Protein AF-A0A1I7KTA5-F1 (afdb_monomer_lite)

Organism: NCBI:txid343013

Structure (mmCIF, N/CA/C/O backbone):
data_AF-A0A1I7KTA5-F1
#
_entry.id   AF-A0A1I7KTA5-F1
#
loop_
_atom_site.group_PDB
_atom_site.id
_atom_site.type_symbol
_atom_site.label_atom_id
_atom_site.label_alt_id
_atom_site.label_comp_id
_atom_site.label_asym_id
_atom_site.label_entity_id
_atom_site.label_seq_id
_atom_site.pdbx_PDB_ins_code
_atom_site.Cartn_x
_atom_site.Cartn_y
_atom_site.Cartn_z
_atom_site.occupancy
_atom_site.B_iso_or_equiv
_atom_site.auth_seq_id
_atom_site.auth_comp_id
_atom_site.auth_asym_id
_atom_site.auth_atom_id
_atom_site.pdbx_PDB_model_num
ATOM 1 N N . MET A 1 1 ? 11.634 8.748 -4.007 1.00 60.16 1 MET A N 1
ATOM 2 C CA . MET A 1 1 ? 11.907 8.774 -2.547 1.00 60.16 1 MET A CA 1
ATOM 3 C C . MET A 1 1 ? 11.362 7.561 -1.764 1.00 60.16 1 MET A C 1
ATOM 5 O O . MET A 1 1 ? 11.391 7.584 -0.545 1.00 60.16 1 MET A O 1
ATOM 9 N N . TYR A 1 2 ? 10.947 6.454 -2.399 1.00 63.53 2 TYR A N 1
ATOM 10 C CA . TYR A 1 2 ? 10.345 5.303 -1.686 1.00 63.53 2 TYR A CA 1
ATOM 11 C C . TYR A 1 2 ? 11.326 4.181 -1.303 1.00 63.53 2 TYR A C 1
ATOM 13 O O . TYR A 1 2 ? 10.956 3.210 -0.644 1.00 63.53 2 TYR A O 1
ATOM 21 N N . HIS A 1 3 ? 12.589 4.300 -1.715 1.00 64.00 3 HIS A N 1
ATOM 22 C CA . HIS A 1 3 ? 13.597 3.252 -1.533 1.00 64.00 3 HIS A CA 1
ATOM 23 C C . HIS A 1 3 ? 14.017 3.108 -0.058 1.00 64.00 3 HIS A C 1
ATOM 25 O O . HIS A 1 3 ? 14.417 2.020 0.350 1.00 64.00 3 HIS A O 1
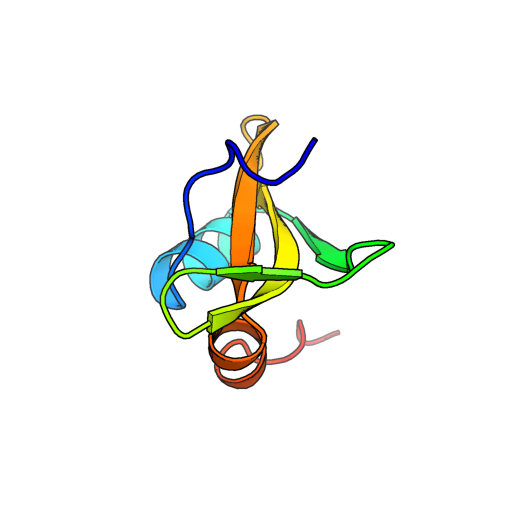ATOM 31 N N . ASN A 1 4 ? 13.836 4.165 0.744 1.00 77.00 4 ASN A N 1
ATOM 32 C CA . ASN A 1 4 ? 14.152 4.195 2.177 1.00 77.00 4 ASN A CA 1
ATOM 33 C C . ASN A 1 4 ? 12.985 3.754 3.079 1.00 77.00 4 ASN A C 1
ATOM 35 O O . ASN A 1 4 ? 13.159 3.649 4.291 1.00 77.00 4 ASN A O 1
ATOM 39 N N . LEU A 1 5 ? 11.795 3.502 2.520 1.00 81.06 5 LEU A N 1
ATOM 40 C CA . LEU A 1 5 ? 10.659 3.032 3.310 1.00 81.06 5 LEU A CA 1
ATOM 41 C C . LEU A 1 5 ? 10.832 1.558 3.680 1.00 81.06 5 LEU A C 1
ATOM 43 O O . LEU A 1 5 ? 11.249 0.736 2.859 1.00 81.06 5 LEU A O 1
ATOM 47 N N . LYS A 1 6 ? 10.444 1.215 4.911 1.00 88.38 6 LYS A N 1
ATOM 48 C CA . LYS A 1 6 ? 10.350 -0.180 5.355 1.00 88.38 6 LYS A CA 1
ATOM 49 C C . LYS A 1 6 ? 9.266 -0.904 4.557 1.00 88.38 6 LYS A C 1
ATOM 51 O O . LYS A 1 6 ? 8.252 -0.309 4.195 1.00 88.38 6 LYS A O 1
ATOM 56 N N . SER A 1 7 ? 9.474 -2.186 4.282 1.00 89.56 7 SER A N 1
ATOM 57 C CA . SER A 1 7 ? 8.461 -3.041 3.662 1.00 89.56 7 SER A CA 1
ATOM 58 C C . SER A 1 7 ? 7.409 -3.469 4.679 1.00 89.56 7 SER A C 1
ATOM 60 O O . SER A 1 7 ? 7.772 -3.883 5.778 1.00 89.56 7 SER A O 1
ATOM 62 N N . ALA A 1 8 ? 6.135 -3.407 4.298 1.00 91.75 8 ALA A N 1
ATOM 63 C CA . ALA A 1 8 ? 5.037 -3.969 5.079 1.00 91.75 8 ALA A CA 1
ATOM 64 C C . ALA A 1 8 ? 4.613 -5.338 4.531 1.00 91.75 8 ALA A C 1
ATOM 66 O O . ALA A 1 8 ? 4.516 -5.529 3.316 1.00 91.75 8 ALA A O 1
ATOM 67 N N . GLY A 1 9 ? 4.356 -6.278 5.442 1.00 93.31 9 GLY A N 1
ATOM 68 C CA . GLY A 1 9 ? 3.736 -7.569 5.135 1.00 93.31 9 GLY A CA 1
ATOM 69 C C . GLY A 1 9 ? 2.206 -7.494 5.109 1.00 93.31 9 GLY A C 1
ATOM 70 O O . GLY A 1 9 ? 1.626 -6.471 5.470 1.00 93.31 9 GLY A O 1
ATOM 71 N N . VAL A 1 10 ? 1.557 -8.597 4.723 1.00 93.38 10 VAL A N 1
ATOM 72 C CA . VAL A 1 10 ? 0.087 -8.700 4.605 1.00 93.38 10 VAL A CA 1
ATOM 73 C C . VAL A 1 10 ? -0.611 -8.309 5.906 1.00 93.38 10 VAL A C 1
ATOM 75 O O . VAL A 1 10 ? -1.428 -7.394 5.896 1.00 93.38 10 VAL A O 1
ATOM 78 N N . ASP A 1 11 ? -0.218 -8.899 7.037 1.00 93.19 11 ASP A N 1
ATOM 79 C CA . ASP A 1 11 ? -0.834 -8.602 8.339 1.00 93.19 11 ASP A CA 1
ATOM 80 C C . ASP A 1 11 ? -0.699 -7.133 8.738 1.00 93.19 11 ASP A C 1
ATOM 82 O O . ASP A 1 11 ? -1.615 -6.544 9.308 1.00 93.19 11 ASP A O 1
ATOM 86 N N . GLN A 1 12 ? 0.445 -6.520 8.431 1.00 92.19 12 GLN A N 1
ATOM 87 C CA . GLN A 1 12 ? 0.684 -5.116 8.741 1.00 92.19 12 GLN A CA 1
ATOM 88 C C . GLN A 1 12 ? -0.193 -4.203 7.880 1.00 92.19 12 GLN A C 1
ATOM 90 O O . GLN A 1 12 ? -0.726 -3.221 8.392 1.00 92.19 12 GLN A O 1
ATOM 95 N N . VAL A 1 13 ? -0.364 -4.535 6.598 1.00 93.75 13 VAL A N 1
ATOM 96 C CA . VAL A 1 13 ? -1.259 -3.805 5.696 1.00 93.75 13 VAL A CA 1
ATOM 97 C C . VAL A 1 13 ? -2.710 -3.946 6.150 1.00 93.75 13 VAL A C 1
ATOM 99 O O . VAL A 1 13 ? -3.375 -2.930 6.323 1.00 93.75 13 VAL A O 1
ATOM 102 N N . LEU A 1 14 ? -3.177 -5.166 6.430 1.00 92.44 14 LEU A N 1
ATOM 103 C CA . LEU A 1 14 ? -4.543 -5.419 6.898 1.00 92.44 14 LEU A CA 1
ATOM 104 C C . LEU A 1 14 ? -4.849 -4.677 8.199 1.00 92.44 14 LEU A C 1
ATOM 106 O O . LEU A 1 14 ? -5.847 -3.967 8.276 1.00 92.44 14 LEU A O 1
ATOM 110 N N . ARG A 1 15 ? -3.960 -4.781 9.196 1.00 92.69 15 ARG A N 1
ATOM 111 C CA . ARG A 1 15 ? -4.113 -4.078 10.480 1.00 92.69 15 ARG A CA 1
ATOM 112 C C . ARG A 1 15 ? -4.122 -2.567 10.310 1.00 92.69 15 ARG A C 1
ATOM 114 O O . ARG A 1 15 ? -4.857 -1.870 11.004 1.00 92.69 15 ARG A O 1
ATOM 121 N N . ALA A 1 16 ? -3.284 -2.045 9.419 1.00 92.75 16 ALA A N 1
ATOM 122 C CA . ALA A 1 16 ? -3.242 -0.616 9.171 1.00 92.75 16 ALA A CA 1
ATOM 123 C C . ALA A 1 16 ? -4.522 -0.137 8.482 1.00 92.75 16 ALA A C 1
ATOM 125 O O . ALA A 1 16 ? -5.076 0.857 8.933 1.00 92.75 16 ALA A O 1
ATOM 126 N N . ILE A 1 17 ? -5.024 -0.857 7.472 1.00 91.19 17 ILE A N 1
ATOM 127 C CA . ILE A 1 17 ? -6.304 -0.554 6.813 1.00 91.19 17 ILE A CA 1
ATOM 128 C C . ILE A 1 17 ? -7.453 -0.616 7.824 1.00 91.19 17 ILE A C 1
ATOM 130 O O . ILE A 1 17 ? -8.212 0.343 7.935 1.00 91.19 17 ILE A O 1
ATOM 134 N N . SER A 1 18 ? -7.542 -1.679 8.634 1.00 91.12 18 SER A N 1
ATOM 135 C CA . SER A 1 18 ? -8.594 -1.809 9.653 1.00 91.12 18 SER A CA 1
ATOM 136 C C . SER A 1 18 ? -8.535 -0.705 10.713 1.00 91.12 18 SER A C 1
ATOM 138 O O . SER A 1 18 ? -9.553 -0.335 11.285 1.00 91.12 18 SER A O 1
ATOM 140 N N . ALA A 1 19 ? -7.345 -0.157 10.978 1.00 92.56 19 ALA A N 1
ATOM 141 C CA . ALA A 1 19 ? -7.151 0.977 11.878 1.00 92.56 19 ALA A CA 1
ATOM 142 C C . ALA A 1 19 ? -7.418 2.350 11.218 1.00 92.56 19 ALA A C 1
ATOM 144 O O . ALA A 1 19 ? -7.218 3.381 11.867 1.00 92.56 19 ALA A O 1
ATOM 145 N N . GLY A 1 20 ? -7.847 2.388 9.951 1.00 91.81 20 GLY A N 1
ATOM 146 C CA . GLY A 1 20 ? -8.117 3.613 9.187 1.00 91.81 20 GLY A CA 1
ATOM 147 C C . GLY A 1 20 ? -6.916 4.162 8.406 1.00 91.81 20 GLY A C 1
ATOM 148 O O . GLY A 1 20 ? -6.884 5.343 8.075 1.00 91.81 20 GLY A O 1
ATOM 149 N N . GLY A 1 21 ? -5.897 3.341 8.160 1.00 92.94 21 GLY A N 1
ATOM 150 C CA . GLY A 1 21 ? -4.822 3.630 7.214 1.00 92.94 21 GLY A CA 1
ATOM 151 C C . GLY A 1 21 ? -5.264 3.423 5.764 1.00 92.94 21 GLY A C 1
ATOM 152 O O . GLY A 1 21 ? -6.277 2.786 5.487 1.00 92.94 21 GLY A O 1
ATOM 153 N N . SER A 1 22 ? -4.480 3.944 4.827 1.00 92.69 22 SER A N 1
ATOM 154 C CA . SER A 1 22 ? -4.761 3.876 3.394 1.00 92.69 22 SER A CA 1
ATOM 155 C C . SER A 1 22 ? -3.603 3.252 2.628 1.00 92.69 22 SER A C 1
ATOM 157 O O . SER A 1 22 ? -2.438 3.384 3.002 1.00 92.69 22 SER A O 1
ATOM 159 N N . VAL A 1 23 ? -3.921 2.563 1.536 1.00 92.56 23 VAL A N 1
ATOM 160 C CA . VAL A 1 23 ? -2.925 2.032 0.606 1.00 92.56 23 VAL A CA 1
ATOM 161 C C . VAL A 1 23 ? -3.139 2.682 -0.748 1.00 92.56 23 VAL A C 1
ATOM 163 O O . VAL A 1 23 ? -4.244 2.657 -1.281 1.00 92.56 23 VAL A O 1
ATOM 166 N N . VAL A 1 24 ? -2.081 3.267 -1.300 1.00 91.81 24 VAL A N 1
ATOM 167 C CA . VAL A 1 24 ? -2.140 4.027 -2.552 1.00 91.81 24 VAL A CA 1
ATOM 168 C C . VAL A 1 24 ? -1.139 3.455 -3.546 1.00 91.81 24 VAL A C 1
ATOM 170 O O . VAL A 1 24 ? -0.011 3.114 -3.178 1.00 91.81 24 VAL A O 1
ATOM 173 N N . ALA A 1 25 ? -1.548 3.339 -4.809 1.00 91.12 25 ALA A N 1
ATOM 174 C CA . ALA A 1 25 ? -0.662 2.924 -5.888 1.00 91.12 25 ALA A CA 1
ATOM 175 C C . ALA A 1 25 ? 0.464 3.947 -6.090 1.00 91.12 25 ALA A C 1
ATOM 177 O O . ALA A 1 25 ? 0.261 5.160 -6.066 1.00 91.12 25 ALA A O 1
ATOM 178 N N . MET A 1 26 ? 1.677 3.449 -6.290 1.00 88.06 26 MET A N 1
ATOM 179 C CA . MET A 1 26 ? 2.843 4.272 -6.580 1.00 88.06 26 MET A CA 1
ATOM 180 C C . MET A 1 26 ? 2.822 4.725 -8.037 1.00 88.06 26 MET A C 1
ATOM 182 O O . MET A 1 26 ? 2.481 3.944 -8.920 1.00 88.06 26 MET A O 1
ATOM 186 N N . ALA A 1 27 ? 3.301 5.943 -8.300 1.00 87.12 27 ALA A N 1
ATOM 187 C CA . ALA A 1 27 ? 3.480 6.437 -9.669 1.00 87.12 27 ALA A CA 1
ATOM 188 C C . ALA A 1 27 ? 4.476 5.586 -10.479 1.00 87.12 27 ALA A C 1
ATOM 190 O O . ALA A 1 27 ? 4.362 5.460 -11.695 1.00 87.12 27 ALA A O 1
ATOM 191 N N . THR A 1 28 ? 5.465 4.988 -9.811 1.00 87.75 28 THR A N 1
ATOM 192 C CA . THR A 1 28 ? 6.447 4.105 -10.446 1.00 87.75 28 THR A CA 1
ATOM 193 C C . THR A 1 28 ? 6.723 2.911 -9.550 1.00 87.75 28 THR A C 1
ATOM 195 O O . THR A 1 28 ? 7.086 3.065 -8.382 1.00 87.75 28 THR A O 1
ATOM 198 N N . SER A 1 29 ? 6.568 1.711 -10.105 1.00 90.00 29 SER A N 1
ATOM 199 C CA . SER A 1 29 ? 6.956 0.471 -9.442 1.00 90.00 29 SER A CA 1
ATOM 200 C C . SER A 1 29 ? 8.459 0.236 -9.547 1.00 90.00 29 SER A C 1
ATOM 202 O O . SER A 1 29 ? 9.052 0.525 -10.584 1.00 90.00 29 SER A O 1
ATOM 204 N N . PHE A 1 30 ? 9.065 -0.361 -8.525 1.00 89.62 30 PHE A N 1
ATOM 205 C CA . PHE A 1 30 ? 10.484 -0.725 -8.553 1.00 89.62 30 PHE A CA 1
ATOM 206 C C . PHE A 1 30 ? 10.719 -2.118 -7.963 1.00 89.62 30 PHE A C 1
ATOM 208 O O . PHE A 1 30 ? 9.948 -2.596 -7.128 1.00 89.62 30 PHE A O 1
ATOM 215 N N . TYR A 1 31 ? 11.787 -2.778 -8.405 1.00 89.69 31 TYR A N 1
ATOM 216 C CA . TYR A 1 31 ? 12.189 -4.099 -7.924 1.00 89.69 31 TYR A CA 1
ATOM 217 C C . TYR A 1 31 ? 13.297 -3.979 -6.874 1.00 89.69 31 TYR A C 1
ATOM 219 O O . TYR A 1 31 ? 14.262 -3.239 -7.063 1.00 89.69 31 TYR A O 1
ATOM 227 N N . SER A 1 32 ? 13.161 -4.687 -5.752 1.00 86.31 32 SER A N 1
ATOM 228 C CA . SER A 1 32 ? 14.162 -4.706 -4.684 1.00 86.31 32 SER A CA 1
ATOM 229 C C . SER A 1 32 ? 14.039 -5.975 -3.841 1.00 86.31 32 SER A C 1
ATOM 231 O O . SER A 1 32 ? 12.939 -6.352 -3.434 1.00 86.31 32 SER A O 1
ATOM 233 N N . GLY A 1 33 ? 15.170 -6.635 -3.573 1.00 83.31 33 GLY A N 1
ATOM 234 C CA . GLY A 1 33 ? 15.243 -7.771 -2.647 1.00 83.31 33 GLY A CA 1
ATOM 235 C C . GLY A 1 33 ? 14.335 -8.955 -2.999 1.00 83.31 33 GLY A C 1
ATOM 236 O O . GLY A 1 33 ? 13.829 -9.597 -2.088 1.00 83.31 33 GLY A O 1
ATOM 237 N N . GLY A 1 34 ? 14.076 -9.212 -4.287 1.00 89.31 34 GLY A N 1
ATOM 238 C CA . GLY A 1 34 ? 13.183 -10.297 -4.726 1.00 89.31 34 GLY A CA 1
ATOM 239 C C . GLY A 1 34 ? 11.727 -9.887 -4.961 1.00 89.31 34 GLY A C 1
ATOM 240 O O . GLY A 1 34 ? 10.937 -10.692 -5.443 1.00 89.31 34 GLY A O 1
ATOM 241 N N . TYR A 1 35 ? 11.359 -8.639 -4.658 1.00 90.31 35 TYR A N 1
ATOM 242 C CA . TYR A 1 35 ? 9.969 -8.187 -4.678 1.00 90.31 35 TYR A CA 1
ATOM 243 C C . TYR A 1 35 ? 9.782 -6.937 -5.539 1.00 90.31 35 TYR A C 1
ATOM 245 O O . TYR A 1 35 ? 10.602 -6.019 -5.527 1.00 90.31 35 TYR A O 1
ATOM 253 N N . THR A 1 36 ? 8.655 -6.866 -6.250 1.00 93.69 36 THR A N 1
ATOM 254 C CA . THR A 1 36 ? 8.225 -5.653 -6.963 1.00 93.69 36 THR A CA 1
ATOM 255 C C . THR A 1 36 ? 7.301 -4.833 -6.074 1.00 93.69 36 THR A C 1
ATOM 257 O O . THR A 1 36 ? 6.206 -5.285 -5.732 1.00 93.69 36 THR A O 1
ATOM 260 N N . TYR A 1 37 ? 7.718 -3.623 -5.719 1.00 92.44 37 TYR A N 1
ATOM 261 C CA . TYR A 1 37 ? 6.939 -2.671 -4.932 1.00 92.44 37 TYR A CA 1
ATOM 262 C C . TYR A 1 37 ? 6.091 -1.805 -5.846 1.00 92.44 37 TYR A C 1
ATOM 264 O O . TYR A 1 37 ? 6.578 -1.278 -6.843 1.00 92.44 37 TYR A O 1
ATOM 272 N N . THR A 1 38 ? 4.804 -1.719 -5.524 1.00 93.62 38 THR A N 1
ATOM 273 C CA . THR A 1 38 ? 3.796 -1.073 -6.379 1.00 93.62 38 THR A CA 1
ATOM 274 C C . THR A 1 38 ? 2.889 -0.128 -5.609 1.00 93.62 38 THR A C 1
ATOM 276 O O . THR A 1 38 ? 2.241 0.700 -6.232 1.00 93.62 38 THR A O 1
ATOM 279 N N . HIS A 1 39 ? 2.831 -0.244 -4.280 1.00 93.50 39 HIS A N 1
ATOM 280 C CA . HIS A 1 39 ? 1.933 0.535 -3.435 1.00 93.50 39 HIS A CA 1
ATOM 281 C C . HIS A 1 39 ? 2.672 1.067 -2.204 1.00 93.50 39 HIS A C 1
ATOM 283 O O . HIS A 1 39 ? 3.701 0.521 -1.793 1.00 93.50 39 HIS A O 1
ATOM 289 N N . VAL A 1 40 ? 2.133 2.124 -1.604 1.00 93.50 40 VAL A N 1
ATOM 290 C CA . VAL A 1 40 ? 2.560 2.658 -0.310 1.00 93.50 40 VAL A CA 1
ATOM 291 C C . VAL A 1 40 ? 1.385 2.589 0.651 1.00 93.50 40 VAL A C 1
ATOM 293 O O . VAL A 1 40 ? 0.296 3.068 0.348 1.00 93.50 40 VAL A O 1
ATOM 296 N N . LEU A 1 41 ? 1.624 1.980 1.805 1.00 94.00 41 LEU A N 1
ATOM 297 C CA . LEU A 1 41 ? 0.735 2.010 2.952 1.00 94.00 41 LEU A CA 1
ATOM 298 C C . LEU A 1 41 ? 1.054 3.254 3.779 1.00 94.00 41 LEU A C 1
ATOM 300 O O . LEU A 1 41 ? 2.197 3.419 4.201 1.00 94.00 41 LEU A O 1
ATOM 304 N N . THR A 1 42 ? 0.041 4.056 4.075 1.00 94.56 42 THR A N 1
ATOM 305 C CA . THR A 1 42 ? 0.089 5.158 5.035 1.00 94.56 42 THR A CA 1
ATOM 306 C C . THR A 1 42 ? -0.804 4.799 6.215 1.00 94.56 42 THR A C 1
ATOM 308 O O . THR A 1 42 ? -2.013 4.627 6.068 1.00 94.56 42 THR A O 1
ATOM 311 N N . THR A 1 43 ? -0.227 4.645 7.403 1.00 93.06 43 THR A N 1
ATOM 312 C CA . THR A 1 43 ? -1.006 4.377 8.618 1.00 93.06 43 THR A CA 1
ATOM 313 C C . THR A 1 43 ? -1.771 5.626 9.056 1.00 93.06 43 THR A C 1
ATOM 315 O O . THR A 1 43 ? -1.402 6.746 8.706 1.00 93.06 43 THR A O 1
ATOM 318 N N . LYS A 1 44 ? -2.782 5.461 9.918 1.00 92.06 44 LYS A N 1
ATOM 319 C CA . LYS A 1 44 ? -3.485 6.586 10.563 1.00 92.06 44 LYS A CA 1
ATOM 320 C C . LYS A 1 44 ? -2.539 7.553 11.294 1.00 92.06 44 LYS A C 1
ATOM 322 O O . LYS A 1 44 ? -2.811 8.743 11.374 1.00 92.06 44 LYS A O 1
ATOM 327 N N . SER A 1 45 ? -1.419 7.046 11.814 1.00 90.31 45 SER A N 1
ATOM 328 C CA . SER A 1 45 ? -0.374 7.842 12.469 1.00 90.31 45 SER A CA 1
ATOM 329 C C . SER A 1 45 ? 0.581 8.557 11.501 1.00 90.31 45 SER A C 1
ATOM 331 O O . SER A 1 45 ? 1.493 9.242 11.955 1.00 90.31 45 SER A O 1
ATOM 333 N N . GLY A 1 46 ? 0.411 8.392 10.185 1.00 90.00 46 GLY A N 1
ATOM 334 C CA . GLY A 1 46 ? 1.245 9.011 9.149 1.00 90.00 46 GLY A CA 1
ATOM 335 C C . GLY A 1 46 ? 2.522 8.239 8.798 1.00 90.00 46 GLY A C 1
ATOM 336 O O . GLY A 1 46 ? 3.299 8.697 7.960 1.00 90.00 46 GLY A O 1
ATOM 337 N N . ALA A 1 47 ? 2.756 7.066 9.395 1.00 92.12 47 ALA A N 1
ATOM 338 C CA . ALA A 1 47 ? 3.902 6.234 9.047 1.00 92.12 47 ALA A CA 1
ATOM 339 C C . ALA A 1 47 ? 3.695 5.591 7.671 1.00 92.12 47 ALA A C 1
ATOM 341 O O . ALA A 1 47 ? 2.626 5.053 7.380 1.00 92.12 47 ALA A O 1
ATOM 342 N N . GLN A 1 48 ? 4.735 5.626 6.837 1.00 93.81 48 GLN A N 1
ATOM 343 C CA . GLN A 1 48 ? 4.680 5.095 5.480 1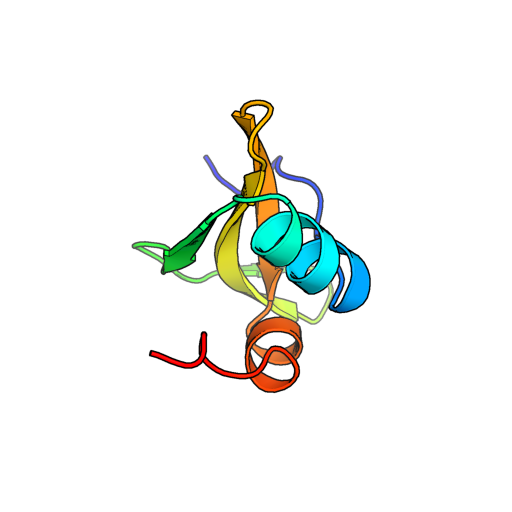.00 93.81 48 GLN A CA 1
ATOM 344 C C . GLN A 1 48 ? 5.510 3.824 5.330 1.00 93.81 48 GLN A C 1
ATOM 346 O O . GLN A 1 48 ? 6.637 3.726 5.822 1.00 93.81 48 GLN A O 1
ATOM 351 N N . TYR A 1 49 ? 4.963 2.869 4.588 1.00 93.62 49 TYR A N 1
ATOM 352 C CA . TYR A 1 49 ? 5.604 1.601 4.274 1.00 93.62 49 TYR A CA 1
ATOM 353 C C . TYR A 1 49 ? 5.419 1.277 2.800 1.00 93.62 49 TYR A C 1
ATOM 355 O O . TYR A 1 49 ? 4.360 1.513 2.226 1.00 93.62 49 TYR A O 1
ATOM 363 N N . ARG A 1 50 ? 6.436 0.686 2.180 1.00 92.94 50 ARG A N 1
ATOM 364 C CA . ARG A 1 50 ? 6.309 0.162 0.818 1.00 92.94 50 ARG A CA 1
ATOM 365 C C . ARG A 1 50 ? 5.634 -1.206 0.843 1.00 92.94 50 ARG A C 1
ATOM 367 O O . ARG A 1 50 ? 5.939 -2.043 1.694 1.00 92.94 50 ARG A O 1
ATOM 374 N N . VAL A 1 51 ? 4.763 -1.448 -0.124 1.00 94.12 51 VAL A N 1
ATOM 375 C CA . VAL A 1 51 ? 3.983 -2.679 -0.237 1.00 94.12 51 VAL A CA 1
ATOM 376 C C . VAL A 1 51 ? 4.255 -3.330 -1.590 1.00 94.12 51 VAL A C 1
ATOM 378 O O . VAL A 1 51 ? 4.230 -2.686 -2.648 1.00 94.12 51 VAL A O 1
ATOM 381 N N . SER A 1 52 ? 4.581 -4.621 -1.551 1.00 94.75 52 SER A N 1
ATOM 382 C CA . SER A 1 52 ? 4.874 -5.393 -2.753 1.00 94.75 52 SER A CA 1
ATOM 383 C C . SER A 1 52 ? 3.598 -5.821 -3.473 1.00 94.75 52 SER A C 1
ATOM 385 O O . SER A 1 52 ? 2.532 -5.960 -2.875 1.00 9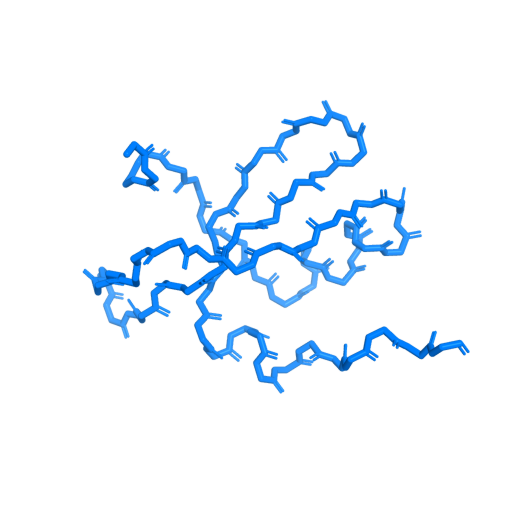4.75 52 SER A O 1
ATOM 387 N N . LYS A 1 53 ? 3.711 -6.085 -4.776 1.00 93.12 53 LYS A N 1
ATOM 388 C CA . LYS A 1 53 ? 2.615 -6.620 -5.595 1.00 93.12 53 LYS A CA 1
ATOM 389 C C . LYS A 1 53 ? 2.077 -7.943 -5.039 1.00 93.12 53 LYS A C 1
ATOM 391 O O . LYS A 1 53 ? 0.890 -8.210 -5.163 1.00 93.12 53 LYS A O 1
ATOM 396 N N . GLN A 1 54 ? 2.936 -8.766 -4.438 1.00 92.00 54 GLN A N 1
ATOM 397 C CA . GLN A 1 54 ? 2.527 -10.026 -3.814 1.00 92.00 54 GLN A CA 1
ATOM 398 C C . GLN A 1 54 ? 1.680 -9.787 -2.564 1.00 92.00 54 GLN A C 1
ATOM 400 O O . GLN A 1 54 ? 0.637 -10.414 -2.420 1.00 92.00 54 GLN A O 1
ATOM 405 N N . VAL A 1 55 ? 2.074 -8.833 -1.712 1.00 92.75 55 VAL A N 1
ATOM 406 C CA . VAL A 1 55 ? 1.274 -8.449 -0.540 1.00 92.75 55 VAL A CA 1
ATOM 407 C C . VAL A 1 55 ? -0.085 -7.908 -0.977 1.00 92.75 55 VAL A C 1
ATOM 409 O O . VAL A 1 55 ? -1.104 -8.356 -0.470 1.00 92.75 55 VAL A O 1
ATOM 412 N N . MET A 1 56 ? -0.120 -7.038 -1.990 1.00 92.12 56 MET A N 1
ATOM 413 C CA . MET A 1 56 ? -1.378 -6.502 -2.526 1.00 92.12 56 MET A CA 1
ATOM 414 C C . MET A 1 56 ? -2.312 -7.559 -3.116 1.00 92.12 56 MET A C 1
ATOM 416 O O . MET A 1 56 ? -3.511 -7.338 -3.151 1.00 92.12 56 MET A O 1
ATOM 420 N N . ARG A 1 57 ? -1.793 -8.703 -3.580 1.00 90.75 57 ARG A N 1
ATOM 421 C CA . ARG A 1 57 ? -2.630 -9.821 -4.048 1.00 90.75 57 ARG A CA 1
ATOM 422 C C . ARG A 1 57 ? -3.286 -10.596 -2.909 1.00 90.75 57 ARG A C 1
ATOM 424 O O . ARG A 1 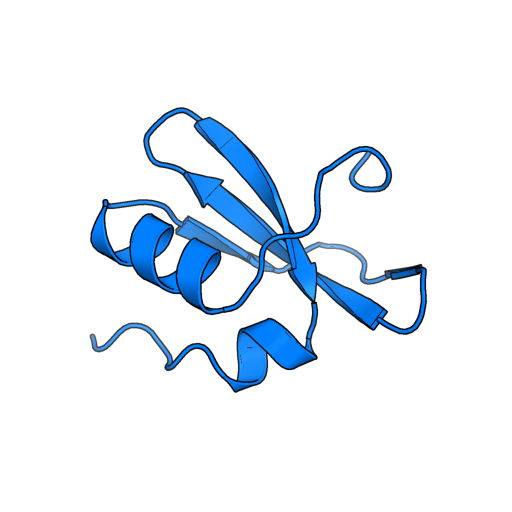57 ? -4.306 -11.231 -3.137 1.00 90.75 57 ARG A O 1
ATOM 431 N N . ALA A 1 58 ? -2.676 -10.586 -1.727 1.00 90.50 58 ALA A N 1
ATOM 432 C CA . ALA A 1 58 ? -3.198 -11.250 -0.537 1.00 90.50 58 ALA A CA 1
ATOM 433 C C . ALA A 1 58 ? -4.107 -10.335 0.300 1.00 90.50 58 ALA A C 1
ATOM 435 O O . ALA A 1 58 ? -4.869 -10.820 1.129 1.00 90.50 58 ALA A O 1
ATOM 436 N N . VAL A 1 59 ? -4.025 -9.018 0.093 1.00 86.12 59 VAL A N 1
ATOM 437 C CA . VAL A 1 59 ? -4.935 -8.044 0.697 1.00 86.12 59 VAL A CA 1
ATOM 438 C C . VAL A 1 59 ? -6.215 -8.014 -0.146 1.00 86.12 59 VAL A C 1
ATOM 440 O O . VAL A 1 59 ? -6.138 -7.678 -1.330 1.00 86.12 59 VAL A O 1
ATOM 443 N N . PRO A 1 60 ? -7.383 -8.380 0.413 1.00 77.00 60 PRO A N 1
ATOM 444 C CA . PRO A 1 60 ? -8.640 -8.280 -0.308 1.00 77.00 60 PRO A CA 1
ATOM 445 C C . PRO A 1 60 ? -8.928 -6.806 -0.628 1.00 77.00 60 PRO A C 1
ATOM 4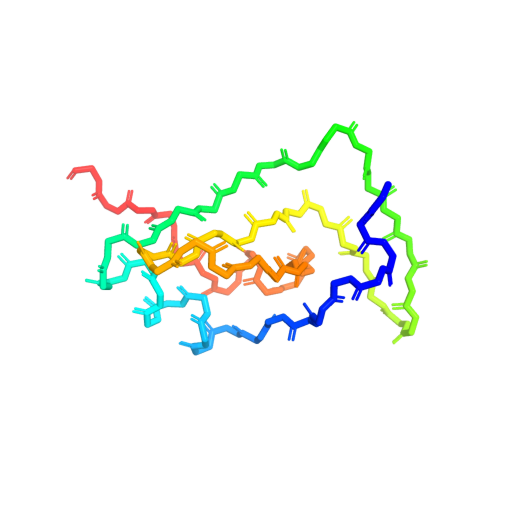47 O O . PRO A 1 60 ? -8.515 -5.923 0.134 1.00 77.00 60 PRO A O 1
ATOM 450 N N . PRO A 1 61 ? -9.619 -6.512 -1.744 1.00 66.38 61 PRO A N 1
ATOM 451 C CA . PRO A 1 61 ? -10.086 -5.158 -1.995 1.00 66.38 61 PRO A CA 1
ATOM 452 C C . PRO A 1 61 ? -10.939 -4.705 -0.800 1.00 66.38 61 PRO A C 1
ATOM 454 O O . PRO A 1 61 ? -11.665 -5.536 -0.243 1.00 66.38 61 PRO A O 1
ATOM 457 N N . PRO A 1 62 ? -10.835 -3.435 -0.365 1.00 56.06 62 PRO A N 1
ATOM 458 C CA . PRO A 1 62 ? -11.710 -2.928 0.679 1.00 56.06 62 PRO A CA 1
ATOM 459 C C . PRO A 1 62 ? -13.154 -3.159 0.226 1.00 56.06 62 PRO A C 1
ATOM 461 O O . PRO A 1 62 ? -13.545 -2.695 -0.842 1.00 56.06 62 PRO A O 1
ATOM 464 N N . THR A 1 63 ? -13.892 -3.963 0.991 1.00 55.25 63 THR A N 1
ATOM 465 C CA . THR A 1 63 ? -15.336 -4.137 0.825 1.00 55.25 63 THR A CA 1
ATOM 466 C C . THR A 1 63 ? -15.980 -2.759 0.901 1.00 55.25 63 THR A C 1
ATOM 468 O O . THR A 1 63 ? -15.777 -2.061 1.895 1.00 55.25 63 THR A O 1
ATOM 471 N N . GLU A 1 64 ? -16.649 -2.384 -0.188 1.00 43.00 64 GLU A N 1
ATOM 472 C CA . GLU A 1 64 ? -17.434 -1.155 -0.356 1.00 43.00 64 GLU A CA 1
ATOM 473 C C . GLU A 1 64 ? -18.519 -1.006 0.718 1.00 43.00 64 GLU A C 1
ATOM 475 O O . GLU A 1 64 ? -19.113 -2.043 1.106 1.00 43.00 64 GLU A O 1
#

Radius of gyration: 10.88 Å; chains: 1; bounding box: 33×20×23 Å

Secondary structure (DSSP, 8-state):
--TTSPEE-HHHHHHHHHTT-EEEEEEEEEEETTEEEEEEEE-TTS-EEEEEHHHHHHSPPPP-

Sequenc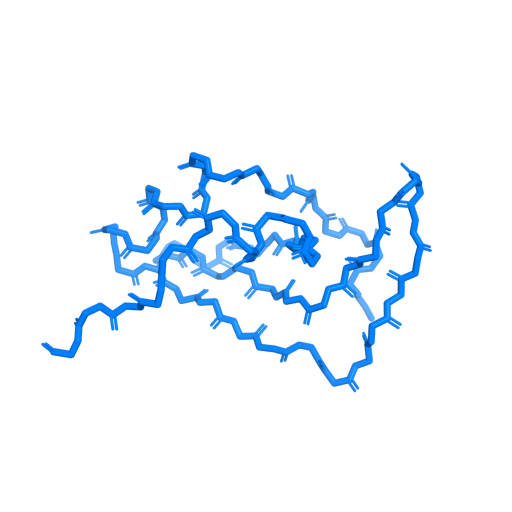e (64 aa):
MYHNLKSAGVDQVLRAISAGGSVVAMATSFYSGGYTYTHVLTTKSGAQYRVSKQVMRAVPPPTE

Foldseek 3Di:
DQPPFAADALVRLVVQVVQVKDKAFDPDWDDDDNFIWTIWIQGPVRRIHTYTPVSVVVHDDPDD

pLDDT: mean 87.27, std 11.01, range [43.0, 94.75]